Protein AF-A0A450YUX5-F1 (afdb_monomer_lite)

Organism: NCBI:txid2126332

Radius of gyration: 16.9 Å; chains: 1; bounding box: 61×37×36 Å

Structure (mmCIF, N/CA/C/O backbone):
data_AF-A0A450YUX5-F1
#
_entry.id   AF-A0A450YUX5-F1
#
loop_
_atom_site.group_PDB
_atom_site.id
_atom_site.type_symbol
_atom_site.label_atom_id
_atom_site.label_alt_id
_atom_site.label_comp_id
_atom_site.label_asym_id
_atom_site.label_entity_id
_atom_site.label_seq_id
_atom_site.pdbx_PDB_ins_code
_atom_site.Cartn_x
_atom_site.Cartn_y
_atom_site.Cartn_z
_atom_site.occupancy
_atom_site.B_iso_or_equiv
_atom_site.auth_seq_id
_atom_site.auth_comp_id
_atom_site.auth_asym_id
_atom_site.auth_atom_id
_atom_site.pdbx_PDB_model_num
ATOM 1 N N . MET A 1 1 ? 38.730 -4.999 1.373 1.00 33.91 1 MET A N 1
ATOM 2 C CA . MET A 1 1 ? 37.448 -4.729 2.057 1.00 33.91 1 MET A CA 1
ATOM 3 C C . MET A 1 1 ? 36.488 -4.219 0.997 1.00 33.91 1 MET A C 1
ATOM 5 O O . MET A 1 1 ? 36.623 -3.078 0.581 1.00 33.91 1 MET A O 1
ATOM 9 N N . GLY A 1 2 ? 35.658 -5.104 0.438 1.00 38.56 2 GLY A N 1
ATOM 10 C CA . GLY A 1 2 ? 34.704 -4.743 -0.612 1.00 38.56 2 GLY A CA 1
ATOM 11 C C . GLY A 1 2 ? 33.532 -3.997 0.011 1.00 38.56 2 GLY A C 1
ATOM 12 O O . GLY A 1 2 ? 32.906 -4.515 0.933 1.00 38.56 2 GLY A O 1
ATOM 13 N N . GLY A 1 3 ? 33.291 -2.765 -0.431 1.00 39.78 3 GLY A N 1
ATOM 14 C CA . GLY A 1 3 ? 32.103 -2.020 -0.040 1.00 39.78 3 GLY A CA 1
ATOM 15 C C . GLY A 1 3 ? 30.888 -2.715 -0.634 1.00 39.78 3 GLY A C 1
ATOM 16 O O . GLY A 1 3 ? 30.691 -2.660 -1.843 1.00 39.78 3 GLY A O 1
ATOM 17 N N . HIS A 1 4 ? 30.116 -3.402 0.202 1.00 42.91 4 HIS A N 1
ATOM 18 C CA . HIS A 1 4 ? 28.810 -3.899 -0.203 1.00 42.91 4 HIS A CA 1
ATOM 19 C C .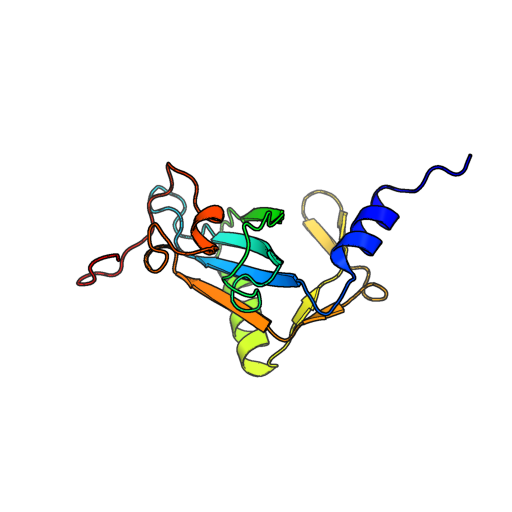 HIS A 1 4 ? 27.917 -2.696 -0.505 1.00 42.91 4 HIS A C 1
ATOM 21 O O . HIS A 1 4 ? 27.680 -1.859 0.370 1.00 42.91 4 HIS A O 1
ATOM 27 N N . ASP A 1 5 ? 27.473 -2.598 -1.755 1.00 50.66 5 ASP A N 1
ATOM 28 C CA . ASP A 1 5 ? 26.561 -1.563 -2.222 1.00 50.66 5 ASP A CA 1
ATOM 29 C C . ASP A 1 5 ? 25.238 -1.674 -1.442 1.00 50.66 5 ASP A C 1
ATOM 31 O O . ASP A 1 5 ? 24.701 -2.764 -1.233 1.00 50.66 5 ASP A O 1
ATOM 35 N N . ALA A 1 6 ? 24.691 -0.543 -0.994 1.00 44.78 6 ALA A N 1
ATOM 36 C CA . ALA A 1 6 ? 23.382 -0.497 -0.348 1.00 44.78 6 ALA A CA 1
ATOM 37 C C . ALA A 1 6 ? 22.283 -1.104 -1.245 1.00 44.78 6 ALA A C 1
ATOM 39 O O . ALA A 1 6 ? 21.288 -1.621 -0.732 1.00 44.78 6 ALA A O 1
ATOM 40 N N . SER A 1 7 ? 22.484 -1.098 -2.569 1.00 45.53 7 SER A N 1
ATOM 41 C CA . SER A 1 7 ? 21.610 -1.769 -3.532 1.00 45.53 7 SER A CA 1
ATOM 42 C C . SER A 1 7 ? 21.616 -3.302 -3.381 1.00 45.53 7 SER A C 1
ATOM 44 O O . SER A 1 7 ? 20.541 -3.903 -3.390 1.00 45.53 7 SER A O 1
ATOM 46 N N . GLU A 1 8 ? 22.769 -3.937 -3.123 1.00 44.19 8 GLU A N 1
ATOM 47 C CA . GLU A 1 8 ? 22.875 -5.385 -2.867 1.00 44.19 8 GLU A CA 1
ATOM 48 C C . GLU A 1 8 ? 22.154 -5.788 -1.578 1.00 44.19 8 GLU A C 1
ATOM 50 O O . GLU A 1 8 ? 21.500 -6.832 -1.527 1.00 44.19 8 GLU A O 1
ATOM 55 N N . TRP A 1 9 ? 22.223 -4.955 -0.537 1.00 43.12 9 TRP A N 1
ATOM 56 C CA . TRP A 1 9 ? 21.503 -5.190 0.718 1.00 43.12 9 TRP A CA 1
ATOM 57 C C . TRP A 1 9 ? 19.988 -5.040 0.555 1.00 43.12 9 TRP A C 1
ATOM 59 O O . TRP A 1 9 ? 19.228 -5.861 1.077 1.00 43.12 9 TRP A O 1
ATOM 69 N N . LEU A 1 10 ? 19.539 -4.031 -0.202 1.00 44.16 10 LEU A N 1
ATOM 70 C CA . LEU A 1 10 ? 18.123 -3.807 -0.499 1.00 44.16 10 LEU A CA 1
ATOM 71 C C . LEU A 1 10 ? 17.543 -4.961 -1.329 1.00 44.16 10 LEU A C 1
ATOM 73 O O . LEU A 1 10 ? 16.443 -5.435 -1.046 1.00 44.16 10 LEU A O 1
ATOM 77 N N . VAL A 1 11 ? 18.314 -5.450 -2.304 1.00 51.31 11 VAL A N 1
ATOM 78 C CA . VAL A 1 11 ? 18.017 -6.662 -3.072 1.00 51.31 11 VAL A CA 1
ATOM 79 C C . VAL A 1 11 ? 17.964 -7.852 -2.106 1.00 51.31 11 VAL A C 1
ATOM 81 O O . VAL A 1 11 ? 16.901 -8.390 -1.832 1.00 51.31 11 VAL A O 1
ATOM 84 N N . THR A 1 12 ? 19.032 -8.201 -1.409 1.00 46.38 12 THR A N 1
ATOM 85 C CA . THR A 1 12 ? 19.048 -9.415 -0.571 1.00 46.38 12 THR A CA 1
ATOM 86 C C . THR A 1 12 ? 17.942 -9.453 0.510 1.00 46.38 12 THR A C 1
ATOM 88 O O . THR A 1 12 ? 17.334 -10.502 0.735 1.00 46.38 12 THR A O 1
ATOM 91 N N . MET A 1 13 ? 17.584 -8.320 1.136 1.00 47.16 13 MET A N 1
ATOM 92 C CA . MET A 1 13 ? 16.509 -8.260 2.145 1.00 47.16 13 MET A CA 1
ATOM 93 C C . MET A 1 13 ? 15.082 -8.294 1.574 1.00 47.16 13 MET A C 1
ATOM 95 O O . MET A 1 13 ? 14.179 -8.816 2.238 1.00 47.16 13 MET A O 1
ATOM 99 N N . VAL A 1 14 ? 14.843 -7.729 0.387 1.00 48.69 14 VAL A N 1
ATOM 100 C CA . VAL A 1 14 ? 13.523 -7.746 -0.277 1.00 48.69 14 VAL A CA 1
ATOM 101 C C . VAL A 1 14 ? 13.255 -9.101 -0.961 1.00 48.69 14 VAL A C 1
ATOM 103 O O . VAL A 1 14 ? 12.097 -9.471 -1.162 1.00 48.69 14 VAL A O 1
ATOM 106 N N . TRP A 1 15 ? 14.306 -9.877 -1.244 1.00 51.62 15 TRP A N 1
ATOM 107 C CA . TRP A 1 15 ? 14.291 -11.004 -2.182 1.00 51.62 15 TRP A CA 1
ATOM 108 C C . TRP A 1 15 ? 14.046 -12.407 -1.610 1.00 51.62 15 TRP A C 1
ATOM 110 O O . TRP A 1 15 ? 14.019 -13.370 -2.375 1.00 51.62 15 TRP A O 1
ATOM 120 N N . ASN A 1 16 ? 13.773 -12.577 -0.311 1.00 52.75 16 ASN A N 1
ATOM 121 C CA . ASN A 1 16 ? 13.222 -13.857 0.152 1.00 52.75 16 ASN A CA 1
ATOM 122 C C . ASN A 1 16 ? 11.723 -13.935 -0.207 1.00 52.75 16 ASN A C 1
ATOM 124 O O . ASN A 1 16 ? 10.854 -13.431 0.513 1.00 52.75 16 ASN A O 1
ATOM 128 N N . GLU A 1 17 ? 11.430 -14.538 -1.365 1.00 50.62 17 GLU A N 1
ATOM 129 C CA . GLU A 1 17 ? 10.124 -14.554 -2.040 1.00 50.62 17 GLU A CA 1
ATOM 130 C C . GLU A 1 17 ? 8.945 -15.008 -1.173 1.00 50.62 17 GLU A C 1
ATOM 132 O O . GLU A 1 17 ? 7.813 -14.572 -1.415 1.00 50.62 17 GLU A O 1
ATOM 137 N N . ARG A 1 18 ? 9.188 -15.856 -0.168 1.00 51.78 18 ARG A N 1
ATOM 138 C CA . ARG A 1 18 ? 8.127 -16.582 0.545 1.00 51.78 18 ARG A CA 1
ATOM 139 C C . ARG A 1 18 ? 7.477 -15.800 1.682 1.00 51.78 18 ARG A C 1
ATOM 141 O O . ARG A 1 18 ? 6.330 -16.095 2.018 1.00 51.78 18 ARG A O 1
ATOM 148 N N . SER A 1 19 ? 8.159 -14.803 2.244 1.00 53.25 19 SER A N 1
ATOM 149 C CA . SER A 1 19 ? 7.755 -14.262 3.550 1.00 53.25 19 SER A CA 1
ATOM 150 C C . SER A 1 19 ? 7.146 -12.866 3.502 1.00 53.25 19 SER A C 1
ATOM 152 O O . SER A 1 19 ? 6.456 -12.507 4.449 1.00 53.25 19 SER A O 1
ATOM 154 N N . ARG A 1 20 ? 7.360 -12.083 2.432 1.00 67.62 20 ARG A N 1
ATOM 155 C CA . ARG A 1 20 ? 6.898 -10.683 2.371 1.00 67.62 20 ARG A CA 1
ATOM 156 C C . ARG A 1 20 ? 5.655 -10.480 1.501 1.00 67.62 20 ARG A C 1
ATOM 158 O O . ARG A 1 20 ? 5.653 -10.860 0.325 1.00 67.62 20 ARG A O 1
ATOM 165 N N . CYS A 1 21 ? 4.626 -9.862 2.082 1.00 74.19 21 CYS A N 1
ATOM 166 C CA . CYS A 1 21 ? 3.414 -9.385 1.425 1.00 74.19 21 CYS A CA 1
ATOM 167 C C . CYS A 1 21 ? 3.524 -7.901 1.060 1.00 74.19 21 CYS A C 1
ATOM 169 O O . CYS A 1 21 ? 4.249 -7.136 1.700 1.00 74.19 21 CYS A O 1
ATOM 171 N N . VAL A 1 22 ? 2.758 -7.504 0.045 1.00 84.00 22 VAL A N 1
ATOM 172 C CA . VAL A 1 22 ? 2.520 -6.097 -0.280 1.00 84.00 22 VAL A CA 1
ATOM 173 C C . VAL A 1 22 ? 1.108 -5.736 0.172 1.00 84.00 22 VAL A C 1
ATOM 175 O O . VAL A 1 22 ? 0.170 -6.513 -0.023 1.00 84.00 22 VAL A O 1
ATOM 178 N N . GLY A 1 23 ? 0.956 -4.571 0.790 1.00 88.50 23 GLY A N 1
ATOM 179 C CA . GLY A 1 23 ? -0.327 -4.013 1.195 1.00 88.50 23 GLY A CA 1
ATOM 180 C C . GLY A 1 23 ? -0.509 -2.602 0.650 1.00 88.50 23 GLY A C 1
ATOM 181 O O . GLY A 1 23 ? 0.452 -1.839 0.596 1.00 88.50 23 GLY A O 1
ATOM 182 N N . ILE A 1 24 ? -1.735 -2.253 0.261 1.00 88.50 24 ILE A N 1
ATOM 183 C CA . ILE A 1 24 ? -2.137 -0.878 -0.060 1.00 88.50 24 ILE A CA 1
ATOM 184 C C . ILE A 1 24 ? -3.315 -0.497 0.834 1.00 88.50 24 ILE A C 1
ATOM 186 O O . ILE A 1 24 ? -4.289 -1.253 0.922 1.00 88.50 24 ILE A O 1
ATOM 190 N N . ARG A 1 25 ? -3.227 0.654 1.506 1.00 93.19 25 ARG A N 1
ATOM 191 C CA . ARG A 1 25 ? -4.316 1.240 2.303 1.00 93.19 25 ARG A CA 1
ATOM 192 C C . ARG A 1 25 ? -4.770 2.536 1.658 1.00 93.19 25 ARG A C 1
ATOM 194 O O . ARG A 1 25 ? -3.981 3.470 1.583 1.00 93.19 25 ARG A O 1
ATOM 201 N N . LYS A 1 26 ? -6.002 2.564 1.157 1.00 92.69 26 LYS A N 1
ATOM 202 C CA . LYS A 1 26 ? -6.593 3.721 0.468 1.00 92.69 26 LYS A CA 1
ATOM 203 C C . LYS A 1 26 ? -7.395 4.589 1.433 1.00 92.69 26 LYS A C 1
ATOM 205 O O . LYS A 1 26 ? -7.831 4.100 2.474 1.00 92.69 26 LYS A O 1
ATOM 210 N N . GLY A 1 27 ? -7.603 5.856 1.073 1.00 88.19 27 GLY A N 1
ATOM 211 C CA . GLY A 1 27 ? -8.488 6.756 1.814 1.00 88.19 27 GLY A CA 1
ATOM 212 C C . GLY A 1 27 ? -7.987 7.046 3.226 1.00 88.19 27 GLY A C 1
ATOM 213 O O . GLY A 1 27 ? -8.780 7.092 4.159 1.00 88.19 27 GLY A O 1
ATOM 214 N N . VAL A 1 28 ? -6.670 7.179 3.386 1.00 87.31 28 VAL A N 1
ATOM 215 C CA . VAL A 1 28 ? -5.992 7.395 4.678 1.00 87.31 28 VAL A CA 1
ATOM 216 C C . VAL A 1 28 ? -6.169 8.821 5.214 1.00 87.31 28 VAL A C 1
ATOM 218 O O . VAL A 1 28 ? -6.061 9.031 6.416 1.00 87.31 28 VAL A O 1
ATOM 221 N N . SER A 1 29 ? -6.475 9.793 4.350 1.00 87.69 29 SER A N 1
ATOM 222 C CA . SER A 1 29 ? -6.669 11.194 4.732 1.00 87.69 29 SER A CA 1
ATOM 223 C C . SER A 1 29 ? -7.903 11.795 4.063 1.00 87.69 29 SER A C 1
ATOM 225 O O . SER A 1 29 ? -8.082 11.693 2.852 1.00 87.69 29 SER A O 1
ATOM 227 N N . LYS A 1 30 ? -8.749 12.464 4.853 1.00 77.50 30 LYS A N 1
ATOM 228 C CA . LYS A 1 30 ? -9.871 13.282 4.366 1.00 77.50 30 LYS A CA 1
ATOM 229 C C . LYS A 1 30 ? -9.444 14.686 3.933 1.00 77.50 30 LYS A C 1
ATOM 231 O O . LYS A 1 30 ? -10.023 15.248 3.005 1.00 77.50 30 LYS A O 1
ATOM 236 N N . LYS A 1 31 ? -8.480 15.293 4.631 1.00 75.00 31 LYS A N 1
ATOM 237 C CA . LYS A 1 31 ? -8.161 16.723 4.506 1.00 75.00 31 LYS A CA 1
ATOM 238 C C . LYS A 1 31 ? -7.280 16.991 3.295 1.00 75.00 31 LYS A C 1
ATOM 240 O O . LYS A 1 31 ? -6.080 16.753 3.337 1.00 75.00 31 LYS A O 1
ATOM 245 N N . GLY A 1 32 ? -7.880 17.497 2.219 1.00 73.00 32 GLY A N 1
ATOM 246 C CA . GLY A 1 32 ? -7.175 17.976 1.023 1.00 73.00 32 GLY A CA 1
ATOM 247 C C . GLY A 1 32 ? -6.531 16.886 0.161 1.00 73.00 32 GLY A C 1
ATOM 248 O O . GLY A 1 32 ? -6.340 17.113 -1.029 1.00 73.00 32 GLY A O 1
ATOM 249 N N . HIS A 1 33 ? -6.256 15.701 0.716 1.00 84.56 33 HIS A N 1
ATOM 250 C CA . HIS A 1 33 ? -5.556 14.610 0.041 1.00 84.56 33 HIS A CA 1
ATOM 251 C C . HIS A 1 33 ? -6.353 13.286 0.036 1.00 84.56 33 HIS A C 1
ATOM 253 O O . HIS A 1 33 ? -5.886 12.263 0.539 1.00 84.56 33 HIS A O 1
ATOM 259 N N . PRO A 1 34 ? -7.562 13.254 -0.557 1.00 88.50 34 PRO A N 1
ATOM 260 C CA . PRO A 1 34 ? -8.410 12.057 -0.562 1.00 88.50 34 PRO A CA 1
ATOM 261 C C . PRO A 1 34 ? -7.829 10.886 -1.368 1.00 88.50 34 PRO A C 1
ATOM 263 O O . PRO A 1 34 ? -8.296 9.754 -1.249 1.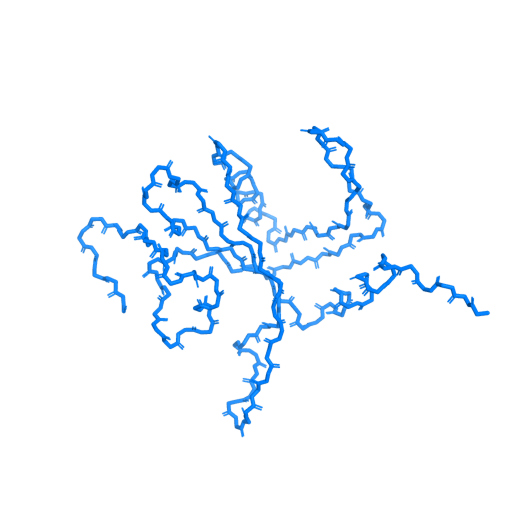00 88.50 34 PRO A O 1
ATOM 266 N N . LEU A 1 35 ? -6.832 11.164 -2.211 1.00 91.06 35 LEU A N 1
ATOM 267 C CA . LEU A 1 35 ? -6.153 10.183 -3.052 1.00 91.06 35 LEU A CA 1
ATOM 268 C C . LEU A 1 35 ? -4.930 9.563 -2.378 1.00 91.06 35 LEU A C 1
ATOM 270 O O . LEU A 1 35 ? -4.303 8.687 -2.975 1.00 91.06 35 LEU A O 1
ATOM 274 N N . ASP A 1 36 ? -4.588 10.003 -1.167 1.00 93.12 36 ASP A N 1
ATOM 275 C CA . ASP A 1 36 ? -3.467 9.438 -0.439 1.00 93.12 36 ASP A CA 1
ATOM 276 C C . ASP A 1 36 ? -3.697 7.954 -0.173 1.00 93.12 36 ASP A C 1
ATOM 278 O O . ASP A 1 36 ? -4.804 7.484 0.131 1.00 93.12 36 ASP A O 1
ATOM 282 N N . TYR A 1 37 ? -2.607 7.206 -0.265 1.00 93.44 37 TYR A N 1
ATOM 283 C CA . TYR A 1 37 ? -2.589 5.807 0.111 1.00 93.44 37 TYR A CA 1
ATOM 284 C C . TYR A 1 37 ? -1.236 5.417 0.689 1.00 93.44 37 TYR A C 1
ATOM 286 O O . TYR A 1 37 ? -0.198 5.989 0.360 1.00 93.44 37 TYR A O 1
ATOM 294 N N . THR A 1 38 ? -1.239 4.405 1.547 1.00 93.38 38 THR A N 1
ATOM 295 C CA . THR A 1 38 ? -0.016 3.836 2.113 1.00 93.38 38 THR A CA 1
ATOM 296 C C . THR A 1 38 ? 0.314 2.531 1.411 1.00 93.38 38 THR A C 1
ATOM 298 O O . THR A 1 38 ? -0.533 1.640 1.344 1.00 93.38 38 THR A O 1
ATOM 301 N N . VAL A 1 39 ? 1.550 2.393 0.935 1.00 91.69 39 VAL A N 1
ATOM 302 C CA . VAL A 1 39 ? 2.120 1.122 0.477 1.00 91.69 39 VAL A CA 1
ATOM 303 C C . VAL A 1 39 ? 2.953 0.525 1.602 1.00 91.69 39 VAL A C 1
ATOM 305 O O . VAL A 1 39 ? 3.790 1.208 2.189 1.00 91.69 39 VAL A O 1
ATOM 308 N N . ILE A 1 40 ? 2.744 -0.756 1.888 1.00 89.19 40 ILE A N 1
ATOM 309 C CA . ILE A 1 40 ? 3.466 -1.494 2.923 1.00 89.19 40 ILE A CA 1
ATOM 310 C C . ILE A 1 40 ? 4.122 -2.710 2.288 1.00 89.19 40 ILE A C 1
ATOM 312 O O . ILE A 1 40 ? 3.474 -3.456 1.553 1.00 89.19 40 ILE A O 1
ATOM 316 N N . VAL A 1 41 ? 5.389 -2.940 2.610 1.00 86.19 41 VAL A N 1
ATOM 317 C CA . VAL A 1 41 ? 6.120 -4.153 2.242 1.00 86.19 41 VAL A CA 1
ATOM 318 C C . VAL A 1 41 ? 6.725 -4.749 3.504 1.00 86.19 41 VAL A C 1
ATOM 320 O O . VAL A 1 41 ? 7.639 -4.185 4.104 1.00 86.19 41 VAL A O 1
ATOM 323 N N . GLY A 1 42 ? 6.227 -5.909 3.913 1.00 83.06 42 GLY A N 1
ATOM 324 C CA . GLY A 1 42 ? 6.598 -6.524 5.185 1.00 83.06 42 GLY A CA 1
ATOM 325 C C . GLY A 1 42 ? 6.192 -7.990 5.250 1.00 83.06 42 GLY A C 1
ATOM 326 O O . GLY A 1 42 ? 5.650 -8.513 4.276 1.00 83.06 42 GLY A O 1
ATOM 327 N N . PRO A 1 43 ? 6.489 -8.689 6.352 1.00 78.31 43 PRO A N 1
ATOM 328 C CA . PRO A 1 43 ? 6.026 -10.055 6.558 1.00 78.31 43 PRO A CA 1
ATOM 329 C C . PRO A 1 43 ? 4.494 -10.125 6.569 1.00 78.31 43 PRO A C 1
ATOM 331 O O . PRO A 1 43 ? 3.844 -9.165 6.966 1.00 78.31 43 PRO A O 1
ATOM 334 N N . ASN A 1 44 ? 3.912 -11.254 6.154 1.00 76.50 44 ASN A N 1
ATOM 335 C CA . ASN A 1 44 ? 2.463 -11.449 6.261 1.00 76.50 44 ASN A CA 1
ATOM 336 C C . ASN A 1 44 ? 2.088 -11.848 7.702 1.00 76.50 44 ASN A C 1
ATOM 338 O O . ASN A 1 44 ? 2.369 -12.992 8.072 1.00 76.50 44 ASN A O 1
ATOM 342 N N . PRO A 1 45 ? 1.440 -10.970 8.493 1.00 71.00 45 PRO A N 1
ATOM 343 C CA . PRO A 1 45 ? 1.126 -11.254 9.891 1.00 71.00 45 PRO A CA 1
ATOM 344 C C . PRO A 1 45 ? 0.114 -12.398 10.049 1.00 71.00 45 PRO A C 1
ATOM 346 O O . PRO A 1 45 ? 0.176 -13.118 11.034 1.00 71.00 45 PRO A O 1
ATOM 349 N N . LEU A 1 46 ? -0.747 -12.643 9.051 1.00 69.19 46 LEU A N 1
ATOM 350 C CA . LEU A 1 46 ? -1.744 -13.726 9.073 1.00 69.19 46 LEU A CA 1
ATOM 351 C C . LEU A 1 46 ? -1.135 -15.128 8.912 1.00 69.19 46 LEU A C 1
ATOM 353 O O . LEU A 1 46 ? -1.847 -16.125 8.984 1.00 69.19 46 LEU A O 1
ATOM 357 N N . LYS A 1 47 ? 0.164 -15.220 8.608 1.00 69.69 47 LYS A N 1
ATOM 358 C CA . LYS A 1 47 ? 0.874 -16.492 8.414 1.00 69.69 47 LYS A CA 1
ATOM 359 C C . LYS A 1 47 ? 1.808 -16.838 9.570 1.00 69.69 47 LYS A C 1
ATOM 361 O O . LYS A 1 47 ? 2.640 -17.732 9.417 1.00 69.69 47 LYS A O 1
ATOM 366 N N . ILE A 1 48 ? 1.722 -16.114 10.681 1.00 68.56 48 ILE A N 1
ATOM 367 C CA . ILE A 1 48 ? 2.612 -16.291 11.825 1.00 68.56 48 ILE A CA 1
ATOM 368 C C . ILE A 1 48 ? 1.829 -16.944 12.965 1.00 68.56 48 ILE A C 1
ATOM 370 O O . ILE A 1 48 ? 0.669 -16.625 13.170 1.00 68.56 48 ILE A O 1
ATOM 374 N N . ASP A 1 49 ? 2.456 -17.898 13.656 1.00 67.38 49 ASP A N 1
ATOM 375 C CA . ASP A 1 49 ? 1.863 -18.630 14.781 1.00 67.38 49 ASP A CA 1
ATOM 376 C C . ASP A 1 49 ? 1.705 -17.718 16.012 1.00 67.38 49 ASP A C 1
ATOM 378 O O . ASP A 1 49 ? 2.665 -17.071 16.445 1.00 67.38 49 ASP A O 1
ATOM 382 N N . ASP A 1 50 ? 0.506 -17.712 16.594 1.00 66.06 50 ASP A N 1
ATOM 383 C CA . ASP A 1 50 ? 0.025 -16.785 17.631 1.00 66.06 50 ASP A CA 1
ATOM 384 C C . ASP A 1 50 ? 0.698 -16.967 19.009 1.00 66.06 50 ASP A C 1
ATOM 386 O O . ASP A 1 50 ? 0.391 -16.265 19.973 1.00 66.06 50 ASP A O 1
ATOM 390 N N . LYS A 1 51 ? 1.616 -17.931 19.147 1.00 58.91 51 LYS A N 1
ATOM 391 C CA . LYS A 1 51 ? 2.164 -18.377 20.442 1.00 58.91 51 LYS A CA 1
ATOM 392 C C . LYS A 1 51 ? 3.440 -17.665 20.897 1.00 58.91 51 LYS A C 1
ATOM 394 O O . LYS A 1 51 ? 4.031 -18.069 21.900 1.00 58.91 51 LYS A O 1
ATOM 399 N N . LYS A 1 52 ? 3.915 -16.644 20.179 1.00 64.38 52 LYS A N 1
ATOM 400 C CA . LYS A 1 52 ? 5.167 -15.938 20.508 1.00 64.38 52 LYS A CA 1
ATOM 401 C C . LYS A 1 52 ? 5.014 -14.428 20.372 1.00 64.38 52 LYS A C 1
ATOM 403 O O . LYS A 1 52 ? 4.269 -13.943 19.531 1.00 64.38 52 LYS A O 1
ATOM 408 N N . MET A 1 53 ? 5.776 -13.686 21.176 1.00 68.38 53 MET A N 1
ATOM 409 C CA . MET A 1 53 ? 6.009 -12.264 20.930 1.00 68.38 53 MET A CA 1
ATOM 410 C C . MET A 1 53 ? 6.838 -12.126 19.649 1.00 68.38 53 MET A C 1
ATOM 412 O O . MET A 1 53 ? 7.888 -12.759 19.517 1.00 68.38 53 MET A O 1
ATOM 416 N N . LEU A 1 54 ? 6.359 -11.321 18.704 1.00 72.12 54 LEU A N 1
ATOM 417 C CA . LEU A 1 54 ? 6.945 -11.183 17.374 1.00 72.12 54 LEU A CA 1
ATOM 418 C C . LEU A 1 54 ? 7.336 -9.731 17.129 1.00 72.12 54 LEU A C 1
ATOM 420 O O . LEU A 1 54 ? 6.552 -8.818 17.378 1.00 72.12 54 LEU A O 1
ATOM 424 N N . LEU A 1 55 ? 8.536 -9.529 16.591 1.00 74.81 55 LEU A N 1
ATOM 425 C CA . LEU A 1 55 ? 8.958 -8.249 16.038 1.00 74.81 55 LEU A CA 1
ATOM 426 C C . LEU A 1 55 ? 8.870 -8.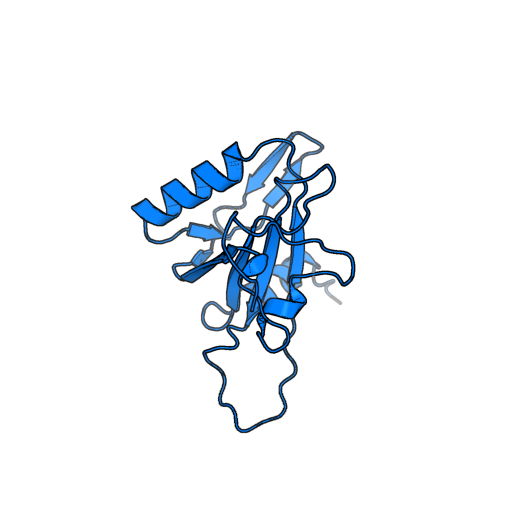333 14.514 1.00 74.81 55 LEU A C 1
ATOM 428 O O . LEU A 1 55 ? 9.568 -9.137 13.895 1.00 74.81 55 LEU A O 1
ATOM 432 N N . LEU A 1 56 ? 8.014 -7.508 13.912 1.00 77.25 56 LEU A N 1
ATOM 433 C CA . LEU A 1 56 ? 7.823 -7.451 12.464 1.00 77.25 56 LEU A CA 1
ATOM 434 C C . LEU A 1 56 ? 8.330 -6.115 11.928 1.00 77.25 56 LEU A C 1
ATOM 436 O O . LEU A 1 56 ? 7.829 -5.056 12.294 1.00 77.25 56 LEU A O 1
ATOM 440 N N . GLY A 1 57 ? 9.326 -6.173 11.047 1.00 80.19 57 GLY A N 1
ATOM 441 C CA . GLY A 1 57 ? 9.811 -5.006 10.318 1.00 80.19 57 GLY A CA 1
ATOM 442 C C . GLY A 1 57 ? 9.050 -4.827 9.007 1.00 80.19 57 GLY A C 1
ATOM 443 O O . GLY A 1 57 ? 9.082 -5.718 8.154 1.00 80.19 57 GLY A O 1
ATOM 444 N N . SER A 1 58 ? 8.425 -3.664 8.829 1.00 83.12 58 SER A N 1
ATOM 445 C CA . SER A 1 58 ? 7.718 -3.287 7.602 1.00 83.12 58 SER A CA 1
ATOM 446 C C . SER A 1 58 ? 8.279 -1.993 7.033 1.00 83.12 58 SER A C 1
ATOM 448 O O . SER A 1 58 ? 8.563 -1.048 7.763 1.00 83.12 58 SER A O 1
ATOM 450 N N . TRP A 1 59 ? 8.407 -1.951 5.712 1.00 86.88 59 TRP A N 1
ATOM 451 C CA . TRP A 1 59 ? 8.691 -0.732 4.967 1.00 86.88 59 TRP A CA 1
ATOM 452 C C . TRP A 1 59 ? 7.365 -0.087 4.607 1.00 86.88 59 TRP A C 1
ATOM 454 O O . TRP A 1 59 ? 6.510 -0.738 4.008 1.00 86.88 59 TRP A O 1
ATOM 464 N N . ILE A 1 60 ? 7.191 1.169 4.997 1.00 88.81 60 ILE A N 1
ATOM 465 C CA . ILE A 1 60 ? 5.944 1.906 4.832 1.00 88.81 60 ILE A CA 1
ATOM 466 C C . ILE A 1 60 ? 6.256 3.147 4.010 1.00 88.81 60 ILE A C 1
ATOM 468 O O . ILE A 1 60 ? 7.151 3.912 4.359 1.00 88.81 60 ILE A O 1
ATOM 472 N N . ASN A 1 61 ? 5.526 3.335 2.917 1.00 89.31 61 ASN A N 1
ATOM 473 C CA . ASN A 1 61 ? 5.667 4.496 2.055 1.00 89.31 61 ASN A CA 1
ATOM 474 C C . ASN A 1 61 ? 4.306 5.163 1.853 1.00 89.31 61 ASN A C 1
ATOM 476 O O . ASN A 1 61 ? 3.366 4.529 1.364 1.00 89.31 61 ASN A O 1
ATOM 480 N N . ARG A 1 62 ? 4.198 6.439 2.231 1.00 91.25 62 ARG A N 1
ATOM 481 C CA . ARG A 1 62 ? 3.005 7.251 1.982 1.00 91.25 62 ARG A CA 1
ATOM 482 C C . ARG A 1 62 ? 3.092 7.826 0.575 1.00 91.25 62 ARG A C 1
ATOM 484 O O . ARG A 1 62 ? 4.068 8.477 0.223 1.00 91.25 62 ARG A O 1
ATOM 491 N N . MET A 1 63 ? 2.058 7.586 -0.217 1.00 90.00 63 MET A N 1
ATOM 492 C CA . MET A 1 63 ? 1.927 8.109 -1.567 1.00 90.00 63 MET A CA 1
ATOM 493 C C . MET A 1 63 ? 0.921 9.254 -1.546 1.00 90.00 63 MET A C 1
ATOM 495 O O . MET A 1 63 ? -0.203 9.056 -1.087 1.00 90.00 63 MET A O 1
ATOM 499 N N . THR A 1 64 ? 1.323 10.412 -2.073 1.00 92.06 64 THR A N 1
ATOM 500 C CA . THR A 1 64 ? 0.489 11.621 -2.169 1.00 92.06 64 THR A CA 1
ATOM 501 C C . THR A 1 64 ? 0.269 12.022 -3.631 1.00 92.06 64 THR A C 1
ATOM 503 O O . THR A 1 64 ? 0.866 12.990 -4.118 1.00 92.06 64 THR A O 1
ATOM 506 N N . PRO A 1 65 ? -0.480 11.222 -4.409 1.00 90.75 65 PRO A N 1
ATOM 507 C CA . PRO A 1 65 ? -0.661 11.471 -5.831 1.00 90.75 65 PRO A CA 1
ATOM 508 C C . PRO A 1 65 ? -1.657 12.610 -6.084 1.00 90.75 65 PRO A C 1
ATOM 510 O O . PRO A 1 65 ? -2.626 12.800 -5.355 1.00 90.75 65 PRO A O 1
ATOM 513 N N . THR A 1 66 ? -1.496 13.301 -7.210 1.00 91.06 66 THR A N 1
ATOM 514 C CA . THR A 1 66 ? -2.484 14.279 -7.699 1.00 91.06 66 THR A CA 1
ATOM 515 C C . THR A 1 66 ? -3.640 13.632 -8.474 1.00 91.06 66 THR A C 1
ATOM 517 O O . THR A 1 66 ? -4.601 14.308 -8.831 1.00 91.06 66 THR A O 1
ATOM 520 N N . SER A 1 67 ? -3.561 12.325 -8.760 1.00 91.62 67 SER A N 1
ATOM 521 C CA . SER A 1 67 ? -4.558 11.568 -9.527 1.00 91.62 67 SER A CA 1
ATOM 522 C C . SER A 1 67 ? -4.581 10.085 -9.136 1.00 91.62 67 SER A C 1
ATOM 524 O O . SER A 1 67 ? -3.536 9.492 -8.866 1.00 91.62 67 SER A O 1
ATOM 526 N N . SER A 1 68 ? -5.761 9.455 -9.170 1.00 91.62 68 SER A N 1
ATOM 527 C CA . SER A 1 68 ? -5.939 8.020 -8.897 1.00 91.62 68 SER A CA 1
ATOM 528 C C . SER A 1 68 ? -5.487 7.113 -10.047 1.00 91.62 68 SER A C 1
ATOM 530 O O . SER A 1 68 ? -5.289 5.917 -9.843 1.00 91.62 68 SER A O 1
ATOM 532 N N . VAL A 1 69 ? -5.263 7.671 -11.244 1.00 93.00 69 VAL A N 1
ATOM 533 C CA . VAL A 1 69 ? -5.073 6.924 -12.501 1.00 93.00 69 VAL A CA 1
ATOM 534 C C . VAL A 1 69 ? -4.025 5.812 -12.400 1.00 93.00 69 VAL A C 1
ATOM 536 O O . VAL A 1 69 ? -4.238 4.731 -12.945 1.00 93.00 69 VAL A O 1
ATOM 539 N N . ASN A 1 70 ? -2.897 6.042 -11.718 1.00 90.19 70 ASN A N 1
ATOM 540 C CA . ASN A 1 70 ? -1.862 5.015 -11.560 1.00 90.19 70 ASN A CA 1
ATOM 541 C C . ASN A 1 70 ? -2.362 3.833 -10.711 1.00 90.19 70 ASN A C 1
ATOM 543 O O . ASN A 1 70 ? -2.279 2.680 -11.133 1.00 90.19 70 ASN A O 1
ATOM 547 N N . LEU A 1 71 ? -2.943 4.125 -9.544 1.00 92.62 71 LEU A N 1
ATOM 548 C CA . LEU A 1 71 ? -3.443 3.099 -8.635 1.00 92.62 71 LEU A CA 1
ATOM 549 C C . LEU A 1 71 ? -4.631 2.337 -9.239 1.00 92.62 71 LEU A C 1
ATOM 551 O O . LEU A 1 71 ? -4.697 1.114 -9.107 1.00 92.62 71 LEU A O 1
ATOM 555 N N . ASP A 1 72 ? -5.522 3.030 -9.947 1.00 94.94 72 ASP A N 1
ATOM 556 C CA . ASP A 1 72 ? -6.676 2.423 -10.614 1.00 94.94 72 ASP A CA 1
ATOM 557 C C . ASP A 1 72 ? -6.229 1.482 -11.739 1.00 94.94 72 ASP A C 1
ATOM 559 O O . ASP A 1 72 ? -6.673 0.333 -11.806 1.00 94.94 72 ASP A O 1
ATOM 563 N N . ARG A 1 73 ? -5.284 1.922 -12.584 1.00 95.00 73 ARG A N 1
ATOM 564 C CA . ARG A 1 73 ? -4.700 1.083 -13.645 1.00 95.00 73 ARG A CA 1
ATOM 565 C C . ARG A 1 73 ? -3.988 -0.135 -13.074 1.00 95.00 73 ARG A C 1
ATOM 567 O O . ARG A 1 73 ? -4.194 -1.239 -13.576 1.00 95.00 73 ARG A O 1
ATOM 574 N N . PHE A 1 74 ? -3.179 0.050 -12.031 1.00 93.50 74 PHE A N 1
ATOM 575 C CA . PHE A 1 74 ? -2.509 -1.053 -11.348 1.00 93.50 74 PHE A CA 1
ATOM 576 C C . PHE A 1 74 ? -3.525 -2.055 -10.787 1.00 93.50 74 PHE A C 1
ATOM 578 O O . PHE A 1 74 ? -3.400 -3.255 -11.027 1.00 93.50 74 PHE A O 1
ATOM 585 N N . THR A 1 75 ? -4.557 -1.571 -10.092 1.00 93.81 75 THR A N 1
ATOM 586 C CA . THR A 1 75 ? -5.584 -2.418 -9.473 1.00 93.81 75 THR A CA 1
ATOM 587 C C . THR A 1 75 ? -6.355 -3.208 -10.528 1.00 93.81 75 THR A C 1
ATOM 589 O O . THR A 1 75 ? -6.499 -4.420 -10.388 1.00 93.81 75 THR A O 1
ATOM 592 N N . ALA A 1 76 ? -6.781 -2.561 -11.616 1.00 95.44 76 ALA A N 1
ATOM 593 C CA . ALA A 1 76 ? -7.478 -3.222 -12.718 1.00 95.44 76 ALA A CA 1
ATOM 594 C C . ALA A 1 76 ? -6.595 -4.273 -13.417 1.00 95.44 76 ALA A C 1
ATOM 596 O O . ALA A 1 76 ? -7.044 -5.387 -13.698 1.00 95.44 76 ALA A O 1
ATOM 597 N N . ALA A 1 77 ? -5.319 -3.955 -13.663 1.00 94.94 77 ALA A N 1
ATOM 598 C CA . ALA A 1 77 ? -4.368 -4.896 -14.250 1.00 94.94 77 ALA A CA 1
ATOM 599 C C . ALA A 1 77 ? -4.124 -6.104 -13.333 1.00 94.94 77 ALA A C 1
ATOM 601 O O . ALA A 1 77 ? -4.147 -7.243 -13.800 1.00 94.94 77 ALA A O 1
ATOM 602 N N . TYR A 1 78 ? -3.958 -5.873 -12.028 1.00 94.00 78 TYR A N 1
ATOM 603 C CA . TYR A 1 78 ? -3.797 -6.935 -11.038 1.00 94.00 78 TYR A CA 1
ATOM 604 C C . TYR A 1 78 ? -5.044 -7.820 -10.936 1.00 94.00 78 TYR A C 1
ATOM 606 O O . TYR A 1 78 ? -4.913 -9.040 -10.939 1.00 94.00 78 TYR A O 1
ATOM 614 N N . GLN A 1 79 ? -6.248 -7.240 -10.915 1.00 93.12 79 GLN A N 1
ATOM 615 C CA . GLN A 1 79 ? -7.503 -8.001 -10.900 1.00 93.12 79 GLN A CA 1
ATOM 616 C C . GLN A 1 79 ? -7.637 -8.920 -12.120 1.00 93.12 79 GLN A C 1
ATOM 618 O O . GLN A 1 79 ? -8.131 -10.037 -11.995 1.00 93.12 79 GLN A O 1
ATOM 623 N N . LYS A 1 80 ? -7.159 -8.479 -13.290 1.00 95.06 80 LYS A N 1
ATOM 624 C CA . LYS A 1 80 ? -7.170 -9.282 -14.519 1.00 95.06 80 LYS A CA 1
ATOM 625 C C . LYS A 1 80 ? -6.081 -10.362 -14.540 1.00 95.06 80 LYS A C 1
ATOM 627 O O . LYS A 1 80 ? -6.328 -11.459 -15.028 1.00 95.06 80 LYS A O 1
ATOM 632 N N . ALA A 1 81 ? -4.874 -10.049 -14.068 1.00 95.25 81 ALA A N 1
ATOM 633 C CA . ALA A 1 81 ? -3.712 -10.935 -14.180 1.00 95.25 81 ALA A CA 1
ATOM 634 C C . ALA A 1 81 ? -3.517 -11.876 -12.976 1.00 95.25 81 ALA A C 1
ATOM 636 O O . ALA A 1 81 ? -2.837 -12.895 -13.096 1.00 95.25 81 ALA A O 1
ATOM 637 N N . GLY A 1 82 ? -4.047 -11.525 -11.800 1.00 92.81 82 GLY A N 1
ATOM 638 C CA . GLY A 1 82 ? -3.819 -12.234 -10.534 1.00 92.81 82 GLY A CA 1
ATOM 639 C C . GLY A 1 82 ? -2.370 -12.171 -10.032 1.00 92.81 82 GLY A C 1
ATOM 640 O O . GLY A 1 82 ? -1.973 -12.944 -9.157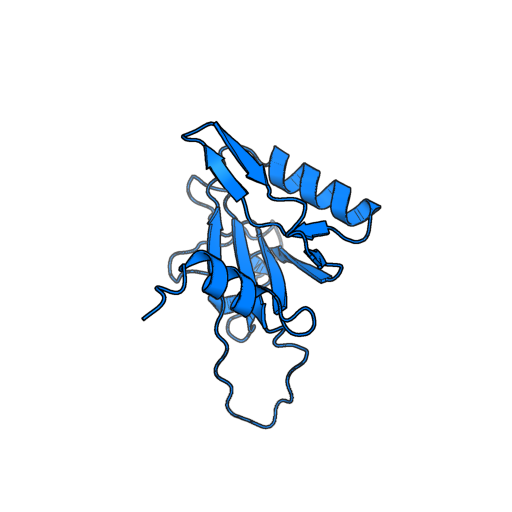 1.00 92.81 82 GLY A O 1
ATOM 641 N N . MET A 1 83 ? -1.545 -11.300 -10.617 1.00 93.12 83 MET A N 1
ATOM 642 C CA . MET A 1 83 ? -0.155 -11.087 -10.232 1.00 93.12 83 MET A CA 1
ATOM 643 C C . MET A 1 83 ? 0.357 -9.721 -10.685 1.00 93.12 83 MET A C 1
ATOM 645 O O . MET A 1 83 ? -0.206 -9.097 -11.580 1.00 93.12 83 MET A O 1
ATOM 649 N N . PHE A 1 84 ? 1.451 -9.278 -10.078 1.00 91.44 84 PHE A N 1
ATOM 650 C CA . PHE A 1 84 ? 2.194 -8.082 -10.458 1.00 91.44 84 PHE A CA 1
ATOM 651 C C . PHE A 1 84 ? 3.698 -8.335 -10.343 1.00 91.44 84 PHE A C 1
ATOM 653 O O . PHE A 1 84 ? 4.140 -9.326 -9.754 1.00 91.44 84 PHE A O 1
ATOM 660 N N . LEU A 1 85 ? 4.482 -7.434 -10.928 1.00 90.00 85 LEU A N 1
ATOM 661 C CA . LEU A 1 85 ? 5.936 -7.463 -10.879 1.00 90.00 85 LEU A CA 1
ATOM 662 C C . LEU A 1 85 ? 6.419 -6.335 -9.973 1.00 90.00 85 LEU A C 1
ATOM 664 O O . LEU A 1 85 ? 5.982 -5.195 -10.115 1.00 90.00 85 LEU A O 1
ATOM 668 N N . LEU A 1 86 ? 7.313 -6.663 -9.049 1.00 87.56 86 LEU A N 1
ATOM 669 C CA . LEU A 1 86 ? 8.042 -5.695 -8.243 1.00 87.56 86 LEU A CA 1
ATOM 670 C C . LEU A 1 86 ? 9.489 -5.688 -8.724 1.00 87.56 86 LEU A C 1
ATOM 672 O O . LEU A 1 86 ? 10.108 -6.745 -8.769 1.00 87.56 86 LEU A O 1
ATOM 676 N N . ALA A 1 87 ? 10.018 -4.526 -9.081 1.00 86.69 87 ALA A N 1
ATOM 677 C CA . ALA A 1 87 ? 11.394 -4.382 -9.534 1.00 86.69 87 ALA A CA 1
ATOM 678 C C . ALA A 1 87 ? 12.019 -3.136 -8.890 1.00 86.69 87 ALA A C 1
ATOM 680 O O . ALA A 1 87 ? 11.312 -2.138 -8.705 1.00 86.69 87 ALA A O 1
ATOM 681 N N . PRO A 1 88 ? 13.321 -3.164 -8.558 1.00 84.88 88 PRO A N 1
ATOM 682 C CA . PRO A 1 88 ? 14.074 -1.946 -8.300 1.00 84.88 88 PRO A CA 1
ATOM 683 C C . PRO A 1 88 ? 13.976 -1.016 -9.508 1.00 84.88 88 PRO A C 1
ATOM 685 O O . PRO A 1 88 ? 13.915 -1.477 -10.648 1.00 84.88 88 PRO A O 1
ATOM 688 N N . ALA A 1 89 ? 13.984 0.291 -9.271 1.00 84.12 89 ALA A N 1
ATOM 689 C CA . ALA A 1 89 ? 13.951 1.267 -10.347 1.00 84.12 89 ALA A CA 1
ATOM 690 C C . ALA A 1 89 ? 14.938 2.397 -10.079 1.00 84.12 89 ALA A C 1
ATOM 692 O O . ALA A 1 89 ? 15.100 2.842 -8.940 1.00 84.12 89 ALA A O 1
ATOM 693 N N . LYS A 1 90 ? 15.582 2.876 -11.142 1.00 81.06 90 LYS A N 1
ATOM 694 C CA . LYS A 1 90 ? 16.418 4.071 -11.084 1.00 81.06 90 LYS A CA 1
ATOM 695 C C . LYS A 1 90 ? 15.524 5.295 -11.218 1.00 81.06 90 LYS A C 1
ATOM 697 O O . LYS A 1 90 ? 14.806 5.432 -12.206 1.00 81.06 90 LYS A O 1
ATOM 702 N N . MET A 1 91 ? 15.575 6.195 -10.240 1.00 77.00 91 MET A N 1
ATOM 703 C CA . MET A 1 91 ? 14.895 7.485 -10.357 1.00 77.00 91 MET A CA 1
ATOM 704 C C . MET A 1 91 ? 15.668 8.377 -11.331 1.00 77.00 91 MET A C 1
ATOM 706 O O . MET A 1 91 ? 16.816 8.739 -11.066 1.00 77.00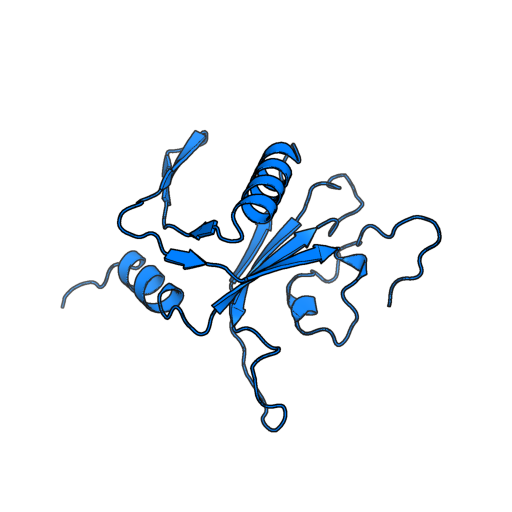 91 MET A O 1
ATOM 710 N N . MET A 1 92 ? 15.048 8.734 -12.455 1.00 70.31 92 MET A N 1
ATOM 711 C CA . MET A 1 92 ? 15.591 9.702 -13.409 1.00 70.31 92 MET A CA 1
ATOM 712 C C . MET A 1 92 ? 14.901 11.056 -13.217 1.00 70.31 92 MET A C 1
ATOM 714 O O . MET A 1 92 ? 13.938 11.394 -13.899 1.00 70.31 92 MET A O 1
ATOM 718 N N . GLY A 1 93 ? 15.378 11.836 -12.244 1.00 68.94 93 GLY A N 1
ATOM 719 C CA . GLY A 1 93 ? 14.820 13.160 -11.954 1.00 68.94 93 GLY A CA 1
ATOM 720 C C . GLY A 1 93 ? 13.316 13.123 -11.644 1.00 68.94 93 GLY A C 1
ATOM 721 O O . GLY A 1 93 ? 12.838 12.227 -10.952 1.00 68.94 93 GLY A O 1
ATOM 722 N N . ALA A 1 94 ? 12.569 14.110 -12.143 1.00 61.97 94 ALA A N 1
ATOM 723 C CA . ALA A 1 94 ? 11.148 14.296 -11.834 1.00 61.97 94 ALA A CA 1
ATOM 724 C C . ALA A 1 94 ? 10.185 13.461 -12.701 1.00 61.97 94 ALA A C 1
ATOM 726 O O . ALA A 1 94 ? 8.969 13.620 -12.586 1.00 61.97 94 ALA A O 1
ATOM 727 N N . SER A 1 95 ? 10.668 12.630 -13.630 1.00 61.84 95 SER A N 1
ATOM 728 C CA . SER A 1 95 ? 9.787 12.031 -14.639 1.00 61.84 95 SER A CA 1
ATOM 729 C C . SER A 1 95 ? 10.298 10.685 -15.130 1.00 61.84 95 SER A C 1
ATOM 731 O O . SER A 1 95 ? 11.196 10.621 -15.959 1.00 61.84 95 SER A O 1
ATOM 733 N N . VAL A 1 96 ? 9.603 9.638 -14.681 1.00 62.38 96 VAL A N 1
ATOM 734 C CA . VAL A 1 96 ? 9.743 8.229 -15.076 1.00 62.38 96 VAL A CA 1
ATOM 735 C C . VAL A 1 96 ? 10.941 7.528 -14.433 1.00 62.38 96 VAL A C 1
ATOM 737 O O . VAL A 1 96 ? 12.101 7.790 -14.730 1.00 62.38 96 VAL A O 1
ATOM 740 N N . SER A 1 97 ? 10.632 6.588 -13.541 1.00 74.06 97 SER A N 1
ATOM 741 C CA . SER A 1 97 ? 11.610 5.623 -13.048 1.00 74.06 97 SER A CA 1
ATOM 742 C C . SER A 1 97 ? 11.725 4.484 -14.052 1.00 74.06 97 SER A C 1
ATOM 744 O O . SER A 1 97 ? 10.706 3.915 -14.449 1.00 74.06 97 SER A O 1
ATOM 746 N N . GLU A 1 98 ? 12.946 4.133 -14.439 1.00 82.50 98 GLU A N 1
ATOM 747 C CA . GLU A 1 98 ? 13.197 2.966 -15.283 1.00 82.50 98 GLU A CA 1
ATOM 748 C C . GLU A 1 98 ? 13.390 1.734 -14.384 1.00 82.50 98 GLU A C 1
ATOM 750 O O . GLU A 1 98 ? 14.315 1.723 -13.561 1.00 82.50 98 GLU A O 1
ATOM 755 N N . PRO A 1 99 ? 12.499 0.726 -14.455 1.00 86.06 99 PRO A N 1
ATOM 756 C CA . PRO A 1 99 ? 12.637 -0.483 -13.661 1.00 86.06 99 PRO A CA 1
ATOM 757 C C . PRO A 1 99 ? 13.697 -1.416 -14.257 1.00 86.06 99 PRO A C 1
ATOM 759 O O . PRO A 1 99 ? 13.683 -1.706 -15.452 1.00 86.06 99 PRO A O 1
ATOM 762 N N . PHE A 1 100 ? 14.551 -1.967 -13.398 1.00 89.12 100 PHE A N 1
ATOM 763 C CA . PHE A 1 100 ? 15.481 -3.043 -13.743 1.00 89.12 100 PHE A CA 1
ATOM 764 C C . PHE A 1 100 ? 14.707 -4.361 -13.822 1.00 89.12 100 PHE A C 1
ATOM 766 O O . PHE A 1 100 ? 14.545 -5.081 -12.833 1.00 89.12 100 PHE A O 1
ATOM 773 N N . MET A 1 101 ? 14.133 -4.649 -14.990 1.00 88.31 101 MET A N 1
ATOM 774 C CA . MET A 1 101 ? 13.215 -5.775 -15.176 1.00 88.31 101 MET A CA 1
ATOM 775 C C . MET A 1 101 ? 13.895 -7.136 -15.016 1.00 88.31 101 MET A C 1
ATOM 777 O O . MET A 1 101 ? 13.236 -8.110 -14.664 1.00 88.31 101 MET A O 1
ATOM 781 N N . GLU A 1 102 ? 15.196 -7.234 -15.239 1.00 90.19 102 GLU A N 1
ATOM 782 C CA . GLU A 1 102 ? 16.025 -8.397 -14.929 1.00 90.19 102 GLU A CA 1
ATOM 783 C C . GLU A 1 102 ? 16.037 -8.731 -13.427 1.00 90.19 102 GLU A C 1
ATOM 785 O O . GLU A 1 102 ? 16.146 -9.898 -13.061 1.00 90.19 102 GLU A O 1
ATOM 790 N N . LEU A 1 103 ? 15.801 -7.728 -12.574 1.00 85.88 103 LEU A N 1
ATOM 791 C CA . LEU A 1 103 ? 15.680 -7.823 -11.119 1.00 85.88 103 LEU A CA 1
ATOM 792 C C . LEU A 1 103 ? 14.207 -7.838 -10.657 1.00 85.88 103 LEU A C 1
ATOM 794 O O . LEU A 1 103 ? 13.874 -7.419 -9.548 1.00 85.88 103 LEU A O 1
ATOM 798 N N . ARG A 1 104 ? 13.275 -8.283 -11.503 1.00 87.69 104 ARG A N 1
ATOM 799 C CA . ARG A 1 104 ? 11.854 -8.340 -11.132 1.00 87.69 104 ARG A CA 1
ATOM 800 C C . ARG A 1 104 ? 11.517 -9.580 -10.306 1.00 87.69 104 ARG A C 1
ATOM 802 O O . ARG A 1 104 ? 11.989 -10.677 -10.588 1.00 87.69 104 ARG A O 1
ATOM 809 N N . ILE A 1 105 ? 10.568 -9.425 -9.391 1.00 85.56 105 ILE A N 1
ATOM 810 C CA . ILE A 1 105 ? 9.940 -10.513 -8.641 1.00 85.56 105 ILE A CA 1
ATOM 811 C C . ILE A 1 105 ? 8.446 -10.533 -8.946 1.00 85.56 105 ILE A C 1
ATOM 813 O O . ILE A 1 105 ? 7.759 -9.515 -8.837 1.00 85.56 105 ILE A O 1
ATOM 817 N N . ALA A 1 106 ? 7.927 -11.710 -9.282 1.00 89.31 106 ALA A N 1
ATOM 818 C CA . ALA A 1 106 ? 6.497 -11.931 -9.432 1.00 89.31 106 ALA A CA 1
ATOM 819 C C . ALA A 1 106 ? 5.820 -12.098 -8.066 1.00 89.31 106 ALA A C 1
ATOM 821 O O . ALA A 1 106 ? 6.212 -12.932 -7.249 1.00 89.31 106 ALA A O 1
ATOM 822 N N . LYS A 1 107 ? 4.750 -11.341 -7.824 1.00 86.75 107 LYS A N 1
ATOM 823 C CA . LYS A 1 107 ? 3.939 -11.439 -6.608 1.00 86.75 107 LYS A CA 1
ATOM 824 C C . LYS A 1 107 ? 2.476 -11.648 -6.967 1.00 86.75 107 LYS A C 1
ATOM 826 O O . LYS A 1 107 ? 1.941 -10.997 -7.855 1.00 86.75 107 LYS A O 1
ATOM 831 N N . ARG A 1 108 ? 1.835 -12.580 -6.260 1.00 88.31 108 ARG A N 1
ATOM 832 C CA . ARG A 1 108 ? 0.415 -12.941 -6.441 1.00 88.31 108 ARG A CA 1
ATOM 833 C C . ARG A 1 108 ? -0.485 -12.447 -5.318 1.00 88.31 108 ARG A C 1
ATOM 835 O O . ARG A 1 108 ? -1.684 -12.364 -5.501 1.00 88.31 108 ARG A O 1
ATOM 842 N N . ASN A 1 109 ? 0.098 -12.133 -4.163 1.00 81.50 109 ASN A N 1
ATOM 843 C CA . ASN A 1 109 ? -0.647 -11.770 -2.965 1.00 81.50 109 ASN A CA 1
ATOM 844 C C . ASN A 1 109 ? -0.376 -10.304 -2.632 1.00 81.50 109 ASN A C 1
ATOM 846 O O . ASN A 1 109 ? 0.684 -9.974 -2.091 1.00 81.50 109 ASN A O 1
ATOM 850 N N . ILE A 1 110 ? -1.337 -9.444 -2.960 1.00 87.69 110 ILE A N 1
ATOM 851 C CA . ILE A 1 110 ? -1.414 -8.069 -2.468 1.00 87.69 110 ILE A CA 1
ATOM 852 C C . ILE A 1 110 ? -2.754 -7.862 -1.774 1.00 87.69 110 ILE A C 1
ATOM 854 O O . ILE A 1 110 ? -3.799 -8.282 -2.271 1.00 87.69 110 ILE A O 1
ATOM 858 N N . HIS A 1 111 ? -2.715 -7.217 -0.615 1.00 88.25 111 HIS A N 1
ATOM 859 C CA . HIS A 1 111 ? -3.910 -6.868 0.140 1.00 88.25 111 HIS A CA 1
ATOM 860 C C . HIS A 1 111 ? -4.209 -5.393 -0.098 1.00 88.25 111 HIS A C 1
ATOM 862 O O . HIS A 1 111 ? -3.457 -4.539 0.365 1.00 88.25 111 HIS A O 1
ATOM 868 N N . ILE A 1 112 ? -5.286 -5.082 -0.814 1.00 91.00 112 ILE A N 1
ATOM 869 C CA . ILE A 1 112 ? -5.757 -3.705 -1.003 1.00 91.00 112 ILE A CA 1
ATOM 870 C C . ILE A 1 112 ? -6.980 -3.528 -0.104 1.00 91.00 112 ILE A C 1
ATOM 872 O O . ILE A 1 112 ? -7.967 -4.239 -0.271 1.00 91.00 112 ILE A O 1
ATOM 876 N N . ARG A 1 113 ? -6.891 -2.627 0.877 1.00 92.19 113 ARG A N 1
ATOM 877 C CA . ARG A 1 113 ? -7.934 -2.381 1.887 1.00 92.19 113 ARG A CA 1
ATOM 878 C C . ARG A 1 113 ? -8.209 -0.889 2.005 1.00 92.19 113 ARG A C 1
ATOM 880 O O . ARG A 1 113 ? -7.321 -0.074 1.747 1.00 92.19 113 ARG A O 1
ATOM 887 N N . GLU A 1 114 ? -9.417 -0.534 2.413 1.00 93.62 114 GLU A N 1
ATOM 888 C CA . GLU A 1 114 ? -9.718 0.842 2.802 1.00 93.62 114 GLU A CA 1
ATOM 889 C C . GLU A 1 114 ? -9.218 1.099 4.227 1.00 93.62 114 GLU A C 1
ATOM 891 O O . GLU A 1 114 ? -9.326 0.229 5.093 1.00 93.62 114 GLU A O 1
ATOM 896 N N . ALA A 1 115 ? -8.687 2.293 4.488 1.00 93.06 115 ALA A N 1
ATOM 897 C CA . ALA A 1 115 ? -8.143 2.652 5.796 1.00 93.06 115 ALA A CA 1
ATOM 898 C C . ALA A 1 115 ? -9.192 2.563 6.915 1.00 93.06 115 ALA A C 1
ATOM 900 O O . ALA A 1 115 ? -8.871 2.132 8.018 1.00 93.06 115 ALA A O 1
ATOM 901 N N . TRP A 1 116 ? -10.457 2.887 6.623 1.00 92.81 116 TRP A N 1
ATOM 902 C CA . TRP A 1 116 ? -11.543 2.810 7.606 1.00 92.81 116 TRP A CA 1
ATOM 903 C C . TRP A 1 116 ? -11.850 1.381 8.069 1.00 92.81 116 TRP A C 1
ATOM 905 O O . TRP A 1 116 ? -12.528 1.212 9.071 1.00 92.81 116 TRP A O 1
ATOM 915 N N . GLN A 1 117 ? -11.371 0.351 7.364 1.00 93.19 117 GLN A N 1
ATOM 916 C CA . GLN A 1 117 ? -11.572 -1.054 7.734 1.00 93.19 117 GLN A CA 1
ATOM 917 C C . GLN A 1 117 ? -10.503 -1.574 8.707 1.00 93.19 117 GLN A C 1
ATOM 919 O O . GLN A 1 117 ? -10.531 -2.754 9.058 1.00 93.19 117 GLN A O 1
ATOM 924 N N . ILE A 1 118 ? -9.517 -0.751 9.073 1.00 90.94 118 ILE A N 1
ATOM 925 C CA . ILE A 1 118 ? -8.402 -1.129 9.945 1.00 90.94 118 ILE A CA 1
ATOM 926 C C . ILE A 1 118 ? -8.756 -0.724 11.376 1.00 90.94 118 ILE A C 1
ATOM 928 O O . ILE A 1 118 ? -8.766 0.458 11.710 1.00 90.94 118 ILE A O 1
ATOM 932 N N . GLY A 1 119 ? -9.054 -1.714 12.215 1.00 88.50 119 GLY A N 1
ATOM 933 C CA . GLY A 1 119 ? -9.347 -1.494 13.630 1.00 88.50 119 GLY A CA 1
ATOM 934 C C . GLY A 1 119 ? -8.084 -1.350 14.485 1.00 88.50 119 GLY A C 1
ATOM 935 O O . GLY A 1 119 ? -6.973 -1.670 14.063 1.00 88.50 119 GLY A O 1
ATOM 936 N N . LYS A 1 120 ? -8.262 -0.943 15.746 1.00 85.38 120 LYS A N 1
ATOM 937 C CA . LYS A 1 120 ? -7.16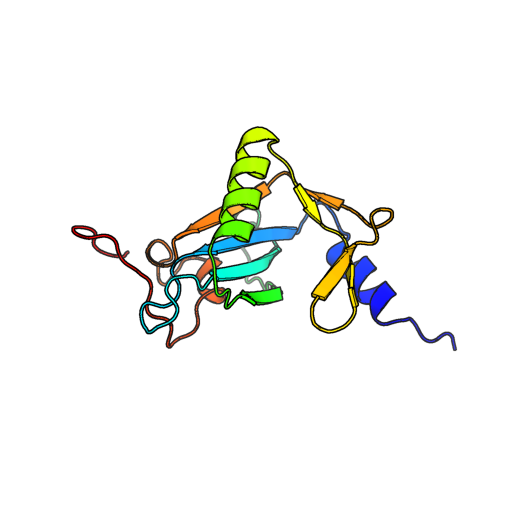8 -0.702 16.710 1.00 85.38 120 LYS A CA 1
ATOM 938 C C . LYS A 1 120 ? -6.216 -1.892 16.920 1.00 85.38 120 LYS A C 1
ATOM 940 O O . LYS A 1 120 ? -5.041 -1.684 17.200 1.00 85.38 120 LYS A O 1
ATOM 945 N N . ASN A 1 121 ? -6.725 -3.119 16.810 1.00 86.00 121 ASN A N 1
ATOM 946 C CA . ASN A 1 121 ? -5.959 -4.353 17.024 1.00 86.00 121 ASN A CA 1
ATOM 947 C C . ASN A 1 121 ? -5.570 -5.050 15.709 1.00 86.00 121 ASN A C 1
ATOM 949 O O . ASN A 1 121 ? -5.083 -6.179 15.732 1.00 86.00 121 ASN A O 1
ATOM 953 N N . ASP A 1 122 ? -5.825 -4.419 14.562 1.00 86.88 122 ASP A N 1
ATOM 954 C CA . ASP A 1 122 ? -5.462 -4.971 13.262 1.00 86.88 122 ASP A CA 1
ATOM 955 C C . ASP A 1 122 ? -3.942 -4.834 13.047 1.00 86.88 122 ASP A C 1
ATOM 957 O O . ASP A 1 122 ? -3.401 -3.746 13.251 1.00 86.88 122 ASP A O 1
ATOM 961 N N . PRO A 1 123 ? -3.224 -5.884 12.610 1.00 82.38 123 PRO A N 1
ATOM 962 C CA . PRO A 1 123 ? -1.795 -5.792 12.301 1.00 82.38 123 PRO A CA 1
ATOM 963 C C . PRO A 1 123 ? -1.443 -4.710 11.269 1.00 82.38 123 PRO A C 1
ATOM 965 O O . PRO A 1 123 ? -0.326 -4.195 11.268 1.00 82.38 123 PRO A O 1
ATOM 968 N N . ASP A 1 124 ? -2.391 -4.342 10.403 1.00 86.62 124 ASP A N 1
ATOM 969 C CA . ASP A 1 124 ? -2.233 -3.270 9.423 1.00 86.62 124 ASP A CA 1
ATOM 970 C C . ASP A 1 124 ? -2.322 -1.861 10.033 1.00 86.62 124 ASP A C 1
ATOM 972 O O . ASP A 1 124 ? -2.139 -0.888 9.301 1.00 86.62 124 ASP A O 1
ATOM 976 N N . ILE A 1 125 ? -2.555 -1.711 11.344 1.00 88.75 125 ILE A N 1
ATOM 977 C CA . ILE A 1 125 ? -2.610 -0.399 12.012 1.00 88.75 125 ILE A CA 1
ATOM 978 C C . ILE A 1 125 ? -1.317 0.402 11.829 1.00 88.75 125 ILE A C 1
ATOM 980 O O . ILE A 1 125 ? -1.352 1.625 11.755 1.00 88.75 125 ILE A O 1
ATOM 984 N N . VAL A 1 126 ? -0.181 -0.284 11.648 1.00 87.25 126 VAL A N 1
ATOM 985 C CA . VAL A 1 126 ? 1.126 0.331 11.358 1.00 87.25 126 VAL A CA 1
ATOM 986 C C . VAL A 1 126 ? 1.139 1.143 10.057 1.00 87.25 126 VAL A C 1
ATOM 988 O O . VAL A 1 126 ? 2.036 1.949 9.847 1.00 87.25 126 VAL A O 1
ATOM 991 N N . ALA A 1 127 ? 0.162 0.933 9.172 1.00 87.88 127 ALA A N 1
ATOM 992 C CA . ALA A 1 127 ? -0.005 1.688 7.933 1.00 87.88 127 ALA A CA 1
ATOM 993 C C . ALA A 1 127 ? -0.546 3.108 8.137 1.00 87.88 127 ALA A C 1
ATOM 995 O O . ALA A 1 127 ? -0.478 3.927 7.210 1.00 87.88 127 ALA A O 1
ATOM 996 N N . LEU A 1 128 ? -1.163 3.343 9.297 1.00 90.25 128 LEU A N 1
ATOM 997 C CA . LEU A 1 128 ? -1.838 4.580 9.646 1.00 90.25 128 LEU A CA 1
ATOM 998 C C . LEU A 1 128 ? -0.982 5.379 10.630 1.00 90.25 128 LEU A C 1
ATOM 1000 O O . LEU A 1 128 ? -0.404 4.846 11.577 1.00 90.25 128 LEU A O 1
ATOM 1004 N N . CYS A 1 129 ? -0.909 6.680 10.398 1.00 86.44 129 CYS A N 1
ATOM 1005 C CA . CYS A 1 129 ? -0.353 7.644 11.328 1.00 86.44 129 CYS A CA 1
ATOM 1006 C C . CYS A 1 129 ? -1.430 8.071 12.330 1.00 86.44 129 CYS A C 1
ATOM 1008 O O . CYS A 1 129 ? -2.622 8.024 12.043 1.00 86.44 129 CYS A O 1
ATOM 1010 N N . LYS A 1 130 ? -1.012 8.535 13.512 1.00 85.00 130 LYS A N 1
ATOM 1011 C CA . LYS A 1 130 ? -1.937 8.990 14.565 1.00 85.00 130 LYS A CA 1
ATOM 1012 C C . LYS A 1 130 ? -2.890 10.097 14.093 1.00 85.00 130 LYS A C 1
ATOM 1014 O O . LYS A 1 130 ? -4.022 10.154 14.559 1.00 85.00 130 LYS A O 1
ATOM 1019 N N . ASP A 1 131 ? -2.416 10.939 13.181 1.00 86.56 131 ASP A N 1
ATOM 1020 C CA . ASP A 1 131 ? -3.149 12.095 12.662 1.00 86.56 131 ASP A CA 1
ATOM 1021 C C . ASP A 1 131 ? -3.881 11.791 11.343 1.00 86.56 131 ASP A C 1
ATOM 1023 O O . ASP A 1 131 ? -4.452 12.695 10.734 1.00 86.56 131 ASP A O 1
ATOM 1027 N N . ASP A 1 132 ? -3.863 10.532 10.883 1.00 88.94 132 ASP A N 1
ATOM 1028 C CA . ASP A 1 132 ? -4.663 10.124 9.733 1.00 88.94 132 ASP A CA 1
ATOM 1029 C C . ASP A 1 132 ? -6.156 10.210 10.062 1.00 88.94 132 ASP A C 1
ATOM 1031 O O . ASP A 1 132 ? -6.618 9.852 11.147 1.00 88.94 132 ASP A O 1
ATOM 1035 N N . GLU A 1 133 ? -6.932 10.628 9.068 1.00 89.38 133 GLU A N 1
ATOM 1036 C CA . GLU A 1 133 ? -8.386 10.714 9.141 1.00 89.38 133 GLU A CA 1
ATOM 1037 C C . GLU A 1 133 ? -8.979 9.834 8.036 1.00 89.38 133 GLU A C 1
ATOM 1039 O O . GLU A 1 133 ? -9.275 10.343 6.948 1.00 89.38 133 GLU A O 1
ATOM 1044 N N . PRO A 1 134 ? -9.157 8.520 8.276 1.00 91.38 134 PRO A N 1
ATOM 1045 C CA . PRO A 1 134 ? -9.684 7.613 7.271 1.00 91.38 134 PRO A CA 1
ATOM 1046 C C . PRO A 1 134 ? -11.038 8.058 6.709 1.00 91.38 134 PRO A C 1
ATOM 1048 O O . PRO A 1 134 ? -11.941 8.486 7.439 1.00 91.38 134 PRO A O 1
ATOM 1051 N N . ILE A 1 135 ? -11.201 7.928 5.393 1.00 92.00 135 ILE A N 1
ATOM 1052 C CA . ILE A 1 135 ? -12.453 8.201 4.686 1.00 92.00 135 ILE A CA 1
ATOM 1053 C C . ILE A 1 135 ? -13.435 7.065 4.974 1.00 92.00 135 ILE A C 1
ATOM 1055 O O . ILE A 1 135 ? -13.242 5.943 4.520 1.00 92.00 135 ILE A O 1
ATOM 1059 N N . ILE A 1 136 ? -14.499 7.368 5.718 1.00 90.94 136 ILE A N 1
ATOM 1060 C CA . ILE A 1 136 ? -15.561 6.416 6.061 1.00 90.94 136 ILE A CA 1
ATOM 1061 C C . ILE A 1 136 ? -16.733 6.639 5.093 1.00 90.94 136 ILE A C 1
ATOM 1063 O O . ILE A 1 136 ? -17.195 7.781 4.986 1.00 90.94 136 ILE A O 1
ATOM 1067 N N . PRO A 1 137 ? -17.220 5.601 4.388 1.00 90.62 137 PRO A N 1
ATOM 1068 C CA . PRO A 1 137 ? -18.402 5.707 3.538 1.00 90.62 137 PRO A CA 1
ATOM 1069 C C . PRO A 1 137 ? -19.647 6.143 4.322 1.00 90.62 137 PRO A C 1
ATOM 1071 O O . PRO A 1 137 ? -19.810 5.813 5.497 1.00 90.62 137 PRO A O 1
ATOM 1074 N N . ALA A 1 138 ? -20.554 6.865 3.661 1.00 89.62 138 ALA A N 1
ATOM 1075 C CA . ALA A 1 138 ? -21.804 7.294 4.281 1.00 89.62 138 ALA A CA 1
ATOM 1076 C C . ALA A 1 138 ? -22.626 6.085 4.766 1.00 89.62 138 ALA A C 1
ATOM 1078 O O . ALA A 1 138 ? -22.793 5.108 4.038 1.00 89.62 138 ALA A O 1
ATOM 1079 N N . GLY A 1 139 ? -23.142 6.161 5.996 1.00 87.75 139 GLY A N 1
ATOM 1080 C CA . GLY A 1 139 ? -23.948 5.096 6.601 1.00 87.75 139 GLY A CA 1
ATOM 1081 C C . GLY A 1 139 ? -23.151 3.922 7.182 1.00 87.75 139 GLY A C 1
ATOM 1082 O O . GLY A 1 139 ? -23.760 2.947 7.611 1.00 87.75 139 GLY A O 1
ATOM 1083 N N . VAL A 1 140 ? -21.816 4.002 7.219 1.00 89.62 140 VAL A N 1
ATOM 1084 C CA . VAL A 1 140 ? -20.950 2.965 7.797 1.00 89.62 140 VAL A CA 1
ATOM 1085 C C . VAL A 1 140 ? -20.314 3.458 9.097 1.00 89.62 140 VAL A C 1
ATOM 1087 O O . VAL A 1 140 ? -19.801 4.574 9.161 1.00 89.62 140 VAL A O 1
ATOM 1090 N N . THR A 1 141 ? -20.307 2.606 10.124 1.00 83.50 141 THR A N 1
ATOM 1091 C CA . THR A 1 141 ? -19.553 2.829 11.366 1.00 83.50 141 THR A CA 1
ATOM 1092 C C . THR A 1 141 ? -18.204 2.123 11.261 1.00 83.50 141 THR A C 1
ATOM 1094 O O . THR A 1 141 ? -18.155 0.939 10.928 1.00 83.50 141 THR A O 1
ATOM 1097 N N . ALA A 1 142 ? -17.112 2.848 11.515 1.00 78.44 142 ALA A N 1
ATOM 1098 C CA . ALA A 1 142 ? -15.773 2.265 11.554 1.00 78.44 142 ALA A CA 1
ATOM 1099 C C . ALA A 1 142 ? -15.626 1.282 12.743 1.00 78.44 142 ALA A C 1
ATOM 1101 O O . ALA A 1 142 ? -16.284 1.489 13.767 1.00 78.44 142 ALA A O 1
ATOM 1102 N N . PRO A 1 143 ? -14.815 0.219 12.593 1.00 77.81 143 PRO A N 1
ATOM 1103 C CA . PRO A 1 143 ? -14.592 -0.808 13.609 1.00 77.81 143 PRO A CA 1
ATOM 1104 C C . PRO A 1 143 ? -13.753 -0.334 14.805 1.00 77.81 143 PRO A C 1
ATOM 1106 O O . PRO A 1 143 ? -13.005 0.663 14.678 1.00 77.81 143 PRO A O 1
#

Secondary structure (DSSP, 8-state):
-----HHHHHHHHH--TTTEEEEEEE----SS-TT-EEEEEEE-GGGS-TTS------EEEEE--S-SHHHHHHHHHHHHHS-EEE--EEE-TTS-EEE-GGG-EEE--EEEEEGGG--TT-GGGGGS-TT----PPTT----

Sequence (143 aa):
MGGHDASEWLVTMVWNERSRCVGIRKGVSKKGHPLDYTVIVGPNPLKIDDKKMLLLGSWINRMTPTSSVNLDRFTAAYQKAGMFLLAPAKMMGASVSEPFMELRIAKRNIHIREAWQIGKNDPDIVALCKDDEPIIPAGVTAP

pLDDT: mean 79.95, std 15.57, range [33.91, 95.44]

Foldseek 3Di:
DDPDDVVNVVLVVLPPQPFKEWEKAAQQADPPQNGKIKIKIWGDPVPDDPPDDDDIDIDIDIDRDPDCVVVVVVVVVCVVPLKDKDFDWDDDPPDDTHGPVVSIDIDRHYHYYYPLAADPPRPCCVNHDPPTDGDDDPPDDRD